Protein AF-T0K3J1-F1 (afdb_monomer_lite)

InterPro domains:
  IPR056330 ATP-dependent rRNA helicase SPB4-like, C-terminal tail [PF23681] (25-128)

pLDDT: mean 76.39, std 11.24, range [50.44, 93.5]

Radius of gyration: 33.83 Å; chains: 1; bounding box: 70×48×86 Å

Foldseek 3Di:
DVVCVPPPDDPCVPCVPPDPVPDADPDPVVRVVVVVVVVCVVVVVVVVVVVVVVVVVVCPDPCNVVVVVVVVVVVVVVVVVVVVVVVVVVPDDPVVVVVVVVVVVVVVVVVVVVVCVVVVPDDPPPPPPDPDD

Sequence (133 aa):
MPETKTWDGDKWLGNEGFDWDNFTYKDKTREAARQAAIEAERNGEKAAAADAVKKKRKTNEAWSKQTDREDLRVERREKRRRKKEAERMSTMTEEEKIKAMELNELIAEVRKRNQAKAAGGKDKEDEFEGFDD

Secondary structure (DSSP, 8-state):
-GGGTT--S-TTTT-TT--STT---SSHHHHHHHHHHHHHHHTTHHHHHHHHHHHHHHHTSTTHHHHHHHHHHHHHHHHHHHHHHHHHHHHS-HHHHHHHHHHHHHHHHHHHHHHHHHHT---TT--------

Structure (mmCIF, N/CA/C/O backbone):
data_AF-T0K3J1-F1
#
_entry.id   AF-T0K3J1-F1
#
loop_
_atom_site.group_PDB
_atom_site.id
_atom_site.type_symbol
_atom_site.label_atom_id
_atom_site.label_alt_id
_atom_site.label_comp_id
_atom_site.label_asym_id
_atom_site.label_entity_id
_atom_site.label_seq_id
_atom_site.pdbx_PDB_ins_code
_atom_site.Cartn_x
_atom_site.Cartn_y
_atom_site.Cartn_z
_atom_site.occupancy
_atom_site.B_iso_or_equiv
_atom_site.auth_seq_id
_atom_site.auth_comp_id
_atom_site.auth_asym_id
_atom_site.auth_atom_id
_atom_site.pdbx_PDB_model_num
ATOM 1 N N . MET A 1 1 ? 6.528 8.350 -40.166 1.00 65.44 1 MET A N 1
ATOM 2 C CA . MET A 1 1 ? 5.988 9.647 -40.622 1.00 65.44 1 MET A CA 1
ATOM 3 C C . MET A 1 1 ? 5.108 9.396 -41.838 1.00 65.44 1 MET A C 1
ATOM 5 O O . MET A 1 1 ? 5.544 8.660 -42.711 1.00 65.44 1 MET A O 1
ATOM 9 N N . PRO A 1 2 ? 3.868 9.902 -41.882 1.00 77.50 2 PRO A N 1
ATOM 10 C CA . PRO A 1 2 ? 2.948 9.648 -42.996 1.00 77.50 2 PRO A CA 1
ATOM 11 C C . PRO A 1 2 ? 3.409 10.278 -44.325 1.00 77.50 2 PRO A C 1
ATOM 13 O O . PRO A 1 2 ? 3.122 9.726 -45.380 1.00 77.50 2 PRO A O 1
ATOM 16 N N . GLU A 1 3 ? 4.191 11.359 -44.274 1.00 74.50 3 GLU A N 1
ATOM 17 C CA . GLU A 1 3 ? 4.710 12.095 -45.442 1.00 74.50 3 GLU A CA 1
ATOM 18 C C . GLU A 1 3 ? 5.781 11.330 -46.240 1.00 74.50 3 GLU A C 1
ATOM 20 O O . GLU A 1 3 ? 5.916 11.515 -47.443 1.00 74.50 3 GLU A O 1
ATOM 25 N N . THR A 1 4 ? 6.507 10.400 -45.614 1.00 73.12 4 THR A N 1
ATOM 26 C CA . THR A 1 4 ? 7.521 9.573 -46.296 1.00 73.12 4 THR A CA 1
ATOM 27 C C . THR A 1 4 ? 6.922 8.338 -46.976 1.00 73.12 4 THR A C 1
ATOM 29 O O . THR A 1 4 ? 7.638 7.542 -47.589 1.00 73.12 4 THR A O 1
ATOM 32 N N . LYS A 1 5 ? 5.598 8.148 -46.872 1.00 75.00 5 LYS A N 1
ATOM 33 C CA . LYS A 1 5 ? 4.894 6.989 -47.435 1.00 75.00 5 LYS A CA 1
ATOM 34 C C . LYS A 1 5 ? 4.713 7.100 -48.951 1.00 75.00 5 LYS A C 1
ATOM 36 O O . LYS A 1 5 ? 4.805 6.080 -49.625 1.00 75.00 5 LYS A O 1
ATOM 41 N N . THR A 1 6 ? 4.522 8.316 -49.460 1.00 81.50 6 THR A N 1
ATOM 42 C CA . THR A 1 6 ? 4.389 8.655 -50.891 1.00 81.50 6 THR A CA 1
ATOM 43 C C . THR A 1 6 ? 5.708 9.090 -51.530 1.00 81.50 6 THR A C 1
ATOM 45 O O . THR A 1 6 ? 5.713 9.621 -52.632 1.00 81.50 6 THR A O 1
ATOM 48 N N . TRP A 1 7 ? 6.826 8.942 -50.820 1.00 82.25 7 TRP A N 1
ATOM 49 C CA . TRP A 1 7 ? 8.135 9.318 -51.333 1.00 82.25 7 TRP A CA 1
ATOM 50 C C . TRP A 1 7 ? 8.727 8.169 -52.160 1.00 82.25 7 TRP A C 1
ATOM 52 O O . TRP A 1 7 ? 8.932 7.074 -51.629 1.00 82.25 7 TRP A O 1
ATOM 62 N N . ASP A 1 8 ? 8.995 8.448 -53.439 1.00 77.38 8 ASP A N 1
ATOM 63 C CA . ASP A 1 8 ? 9.544 7.506 -54.431 1.00 77.38 8 ASP A CA 1
ATOM 64 C C . ASP A 1 8 ? 11.084 7.477 -54.467 1.00 77.38 8 ASP A C 1
ATOM 66 O O . ASP A 1 8 ? 11.683 6.785 -55.287 1.00 77.38 8 ASP A O 1
ATOM 70 N N . GLY A 1 9 ? 11.743 8.250 -53.599 1.00 82.81 9 GLY A N 1
ATOM 71 C CA . GLY A 1 9 ? 13.196 8.222 -53.453 1.00 82.81 9 GLY A CA 1
ATOM 72 C C . GLY A 1 9 ? 13.689 6.990 -52.694 1.00 82.81 9 GLY A C 1
ATOM 73 O O . GLY A 1 9 ? 12.913 6.263 -52.069 1.00 82.81 9 GLY A O 1
ATOM 74 N N . ASP A 1 10 ? 15.005 6.782 -52.719 1.00 80.44 10 ASP A N 1
ATOM 75 C CA . ASP A 1 10 ? 15.643 5.711 -51.962 1.00 80.44 10 ASP A CA 1
ATOM 76 C C . ASP A 1 10 ? 15.496 5.952 -50.450 1.00 80.44 10 ASP A C 1
ATOM 78 O O . ASP A 1 10 ? 16.189 6.771 -49.838 1.00 80.44 10 ASP A O 1
ATOM 82 N N . LYS A 1 11 ? 14.569 5.202 -49.849 1.00 77.69 11 LYS A N 1
ATOM 83 C CA . LYS A 1 11 ? 14.255 5.238 -48.414 1.00 77.69 11 LYS A CA 1
ATOM 84 C C . LYS A 1 11 ? 15.412 4.742 -47.552 1.00 77.69 11 LYS A C 1
ATOM 86 O O . LYS A 1 11 ? 15.431 5.035 -46.356 1.00 77.69 11 LYS A O 1
ATOM 91 N N . TRP A 1 12 ? 16.348 4.005 -48.143 1.00 74.69 12 TRP A N 1
ATOM 92 C CA . TRP A 1 12 ? 17.498 3.421 -47.469 1.00 74.69 12 TRP A CA 1
ATOM 93 C C . TRP A 1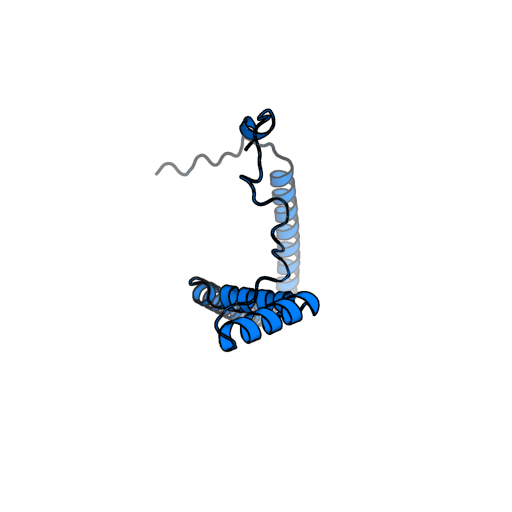 12 ? 18.782 4.223 -47.691 1.00 74.69 12 TRP A C 1
ATOM 95 O O . TRP A 1 12 ? 19.798 3.875 -47.093 1.00 74.69 12 TRP A O 1
ATOM 105 N N . LEU A 1 13 ? 18.746 5.322 -48.462 1.00 75.38 13 LEU A N 1
ATOM 106 C CA . LEU A 1 13 ? 19.897 6.206 -48.711 1.00 75.38 13 LEU A CA 1
ATOM 107 C C . LEU A 1 13 ? 21.174 5.426 -49.099 1.00 75.38 13 LEU A C 1
ATOM 109 O O . LEU A 1 13 ? 22.265 5.732 -48.618 1.00 75.38 13 LEU A O 1
ATOM 113 N N . GLY A 1 14 ? 21.041 4.380 -49.914 1.00 73.69 14 GLY A N 1
ATOM 114 C CA . GLY A 1 14 ? 22.142 3.531 -50.363 1.00 73.69 14 GLY A CA 1
ATOM 115 C C . GLY A 1 14 ? 22.623 2.479 -49.356 1.00 73.69 14 GLY A C 1
ATOM 116 O O . GLY A 1 14 ? 23.631 1.832 -49.619 1.00 73.69 14 GLY A O 1
ATOM 117 N N . ASN A 1 15 ? 21.932 2.272 -48.227 1.00 72.19 15 ASN A N 1
ATOM 118 C CA . ASN A 1 15 ? 22.224 1.188 -47.268 1.00 72.19 15 ASN A CA 1
ATOM 119 C C . ASN A 1 15 ? 21.555 -0.156 -47.619 1.00 72.19 15 ASN A C 1
ATOM 121 O O . ASN A 1 15 ? 21.503 -1.057 -46.777 1.00 72.19 15 ASN A O 1
ATOM 125 N N . GLU A 1 16 ? 21.035 -0.324 -48.837 1.00 65.69 16 GLU A N 1
ATOM 126 C CA . GLU A 1 16 ? 20.575 -1.633 -49.309 1.00 65.69 16 GLU A CA 1
ATOM 127 C C . GLU A 1 16 ? 21.762 -2.609 -49.361 1.00 65.69 16 GLU A C 1
ATOM 129 O O . GLU A 1 16 ? 22.672 -2.473 -50.175 1.00 65.69 16 GLU A O 1
ATOM 134 N N . GLY A 1 17 ? 21.767 -3.583 -48.447 1.00 68.31 17 GLY A N 1
ATOM 135 C CA . GLY A 1 17 ? 22.824 -4.591 -48.322 1.00 68.31 17 GLY A CA 1
ATOM 136 C C . GLY A 1 17 ? 23.746 -4.424 -47.112 1.00 68.31 17 GLY A C 1
ATOM 137 O O . GLY A 1 17 ? 24.684 -5.207 -46.967 1.00 68.31 17 GLY A O 1
ATOM 138 N N . PHE A 1 18 ? 23.496 -3.451 -46.227 1.00 71.81 18 PHE A N 1
ATOM 139 C CA . PHE A 1 18 ? 24.228 -3.377 -44.964 1.00 71.81 18 PHE A CA 1
ATOM 140 C C . PHE A 1 18 ? 23.741 -4.470 -44.003 1.00 71.81 18 PHE A C 1
ATOM 142 O O . PHE A 1 18 ? 22.582 -4.485 -43.587 1.00 71.81 18 PHE A O 1
ATOM 149 N N . ASP A 1 19 ? 24.634 -5.394 -43.658 1.00 72.06 19 ASP A N 1
ATOM 150 C CA . ASP A 1 19 ? 24.362 -6.462 -42.702 1.00 72.06 19 ASP A CA 1
ATOM 151 C C . ASP A 1 19 ? 24.499 -5.924 -41.272 1.00 72.06 19 ASP A C 1
ATOM 153 O O . ASP A 1 19 ? 25.576 -5.906 -40.668 1.00 72.06 19 ASP A O 1
ATOM 157 N N . TRP A 1 20 ? 23.381 -5.427 -40.750 1.00 71.38 20 TRP A N 1
ATOM 158 C CA . TRP A 1 20 ? 23.277 -4.919 -39.385 1.00 71.38 20 TRP A CA 1
ATOM 159 C C . TRP A 1 20 ? 23.467 -6.013 -38.327 1.00 71.38 20 TRP A C 1
ATOM 161 O O . TRP A 1 20 ? 23.825 -5.692 -37.190 1.00 71.38 20 TRP A O 1
ATOM 171 N N . ASP A 1 21 ? 23.284 -7.285 -38.690 1.00 66.06 21 ASP A N 1
ATOM 172 C CA . ASP A 1 21 ? 23.374 -8.409 -37.760 1.00 66.06 21 ASP A CA 1
ATOM 173 C C . ASP A 1 21 ? 24.837 -8.781 -37.472 1.00 66.06 21 ASP A C 1
ATOM 175 O O . ASP A 1 21 ? 25.185 -9.121 -36.334 1.00 66.06 21 ASP A O 1
ATOM 179 N N . ASN A 1 22 ? 25.722 -8.616 -38.461 1.00 71.00 22 ASN A N 1
ATOM 180 C CA . ASN A 1 22 ? 27.163 -8.874 -38.343 1.00 71.00 22 ASN A CA 1
ATOM 181 C C . ASN A 1 22 ? 28.003 -7.667 -37.882 1.00 71.00 22 ASN A C 1
ATOM 183 O O . ASN A 1 22 ? 29.237 -7.725 -37.886 1.00 71.00 22 ASN A O 1
ATOM 187 N N . PHE A 1 23 ? 27.379 -6.569 -37.448 1.00 72.81 23 PHE A N 1
ATOM 188 C CA . PHE A 1 23 ? 28.115 -5.394 -36.981 1.00 72.81 23 PHE A CA 1
ATOM 189 C C . PHE A 1 23 ? 28.742 -5.626 -35.593 1.00 72.81 23 PHE A C 1
ATOM 191 O O . PHE A 1 23 ? 28.119 -5.395 -34.555 1.00 72.81 23 PHE A O 1
ATOM 198 N N . THR A 1 24 ? 29.997 -6.081 -35.565 1.00 81.44 24 THR A N 1
ATOM 199 C CA . THR A 1 24 ? 30.759 -6.278 -34.321 1.00 81.44 24 THR A CA 1
ATOM 200 C C . THR A 1 24 ? 31.392 -4.978 -33.839 1.00 81.44 24 THR A C 1
ATOM 202 O O . THR A 1 24 ? 32.001 -4.244 -34.626 1.00 81.44 24 THR A O 1
ATOM 205 N N . TYR A 1 25 ? 31.349 -4.712 -32.533 1.00 80.31 25 TYR A N 1
ATOM 206 C CA . TYR A 1 25 ? 32.135 -3.622 -31.965 1.00 80.31 25 TYR A CA 1
ATOM 207 C C . TYR A 1 25 ? 33.639 -3.874 -32.138 1.00 80.31 25 TYR A C 1
ATOM 209 O O . TYR A 1 25 ? 34.142 -4.974 -31.923 1.00 80.31 25 TYR A O 1
ATOM 217 N N . LYS A 1 26 ? 34.386 -2.806 -32.448 1.00 83.06 26 LYS A N 1
ATOM 218 C CA . LYS 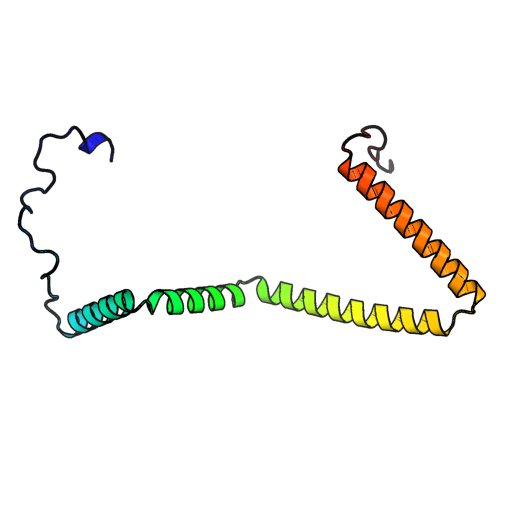A 1 26 ? 35.859 -2.836 -32.493 1.00 83.06 26 LYS A CA 1
ATOM 219 C C . LYS A 1 26 ? 36.473 -3.262 -31.151 1.00 83.06 26 LYS A C 1
ATOM 221 O O . LYS A 1 26 ? 37.543 -3.864 -31.120 1.00 83.06 26 LYS A O 1
ATOM 226 N N . ASP A 1 27 ? 35.805 -2.921 -30.049 1.00 86.69 27 ASP A N 1
ATOM 227 C CA . ASP A 1 27 ? 36.203 -3.304 -28.699 1.00 86.69 27 ASP A CA 1
ATOM 228 C C . ASP A 1 27 ? 35.579 -4.649 -28.309 1.00 86.69 27 ASP A C 1
ATOM 230 O O . ASP A 1 27 ? 34.358 -4.788 -28.208 1.00 86.69 27 ASP A O 1
ATOM 234 N N . LYS A 1 28 ? 36.447 -5.627 -28.039 1.00 84.75 28 LYS A N 1
ATOM 235 C CA . LYS A 1 28 ? 36.074 -6.996 -27.668 1.00 84.75 28 LYS A CA 1
ATOM 236 C C . LYS A 1 28 ? 35.300 -7.060 -26.352 1.00 84.75 28 LYS A C 1
ATOM 238 O O . LYS A 1 28 ? 34.444 -7.925 -26.199 1.00 84.75 28 LYS A O 1
ATOM 243 N N . THR A 1 29 ? 35.571 -6.153 -25.411 1.00 82.75 29 THR A N 1
ATOM 244 C CA . THR A 1 29 ? 34.858 -6.113 -24.121 1.00 82.75 29 THR A CA 1
ATOM 245 C C . THR A 1 29 ? 33.411 -5.665 -24.307 1.00 82.75 29 THR A C 1
ATOM 247 O O . THR A 1 29 ? 32.487 -6.236 -23.726 1.00 82.75 29 THR A O 1
ATOM 250 N N . ARG A 1 30 ? 33.205 -4.685 -25.190 1.00 81.75 30 ARG A N 1
ATOM 251 C CA . ARG A 1 30 ? 31.887 -4.171 -25.551 1.00 81.75 30 ARG A CA 1
ATOM 252 C C . ARG A 1 30 ? 31.092 -5.182 -26.372 1.00 81.75 30 ARG A C 1
ATOM 254 O O . ARG A 1 30 ? 29.890 -5.305 -26.157 1.00 81.75 30 ARG A O 1
ATOM 261 N N . GLU A 1 31 ? 31.750 -5.928 -27.260 1.00 84.44 31 GLU A N 1
ATOM 262 C CA . GLU A 1 31 ? 31.098 -7.003 -28.016 1.00 84.44 31 GLU A CA 1
ATOM 263 C C . GLU A 1 31 ? 30.680 -8.168 -27.113 1.00 84.44 31 GLU A C 1
ATOM 265 O O . GLU A 1 31 ? 29.546 -8.629 -27.209 1.00 84.44 31 GLU A O 1
ATOM 270 N N . ALA A 1 32 ? 31.526 -8.574 -26.162 1.00 83.44 32 ALA A N 1
ATOM 271 C CA . ALA A 1 32 ? 31.164 -9.591 -25.174 1.00 83.44 32 ALA A CA 1
ATOM 272 C C . ALA A 1 32 ? 29.955 -9.161 -24.322 1.00 83.44 32 ALA A C 1
ATOM 274 O O . ALA A 1 32 ? 29.034 -9.945 -24.099 1.00 83.44 32 ALA A O 1
ATOM 275 N N . ALA A 1 33 ? 29.909 -7.892 -23.899 1.00 82.88 33 ALA A N 1
ATOM 276 C CA . ALA A 1 33 ? 28.759 -7.346 -23.179 1.00 82.88 33 ALA A CA 1
ATOM 277 C C . ALA A 1 33 ? 27.484 -7.304 -24.044 1.00 82.88 33 ALA A C 1
ATOM 279 O O . ALA A 1 33 ? 26.391 -7.563 -23.538 1.00 82.88 33 ALA A O 1
ATOM 280 N N . ARG A 1 34 ? 27.610 -7.005 -25.346 1.00 85.19 34 ARG A N 1
ATOM 281 C CA . ARG A 1 34 ? 26.490 -7.029 -26.300 1.00 85.19 34 ARG A CA 1
ATOM 282 C C . ARG A 1 34 ? 25.930 -8.441 -26.456 1.00 85.19 34 ARG A C 1
ATOM 284 O O . ARG A 1 34 ? 24.722 -8.621 -26.344 1.00 85.19 34 ARG A O 1
ATOM 291 N N . GLN A 1 35 ? 26.796 -9.427 -26.669 1.00 82.25 35 GLN A N 1
ATOM 292 C CA . GLN A 1 35 ? 26.405 -10.829 -26.824 1.00 82.25 35 GLN A CA 1
ATOM 293 C C . GLN A 1 35 ? 25.716 -11.355 -25.563 1.00 82.25 35 GLN A C 1
ATOM 295 O O . GLN A 1 35 ? 24.601 -11.863 -25.654 1.00 82.25 35 GLN A O 1
ATOM 300 N N . ALA A 1 36 ? 26.290 -11.103 -24.383 1.00 81.56 36 ALA A N 1
ATOM 301 C CA . ALA A 1 36 ? 25.666 -11.465 -23.111 1.00 81.56 36 ALA A CA 1
ATOM 302 C C . ALA A 1 36 ? 24.287 -10.801 -22.920 1.00 81.56 36 ALA A C 1
ATOM 304 O O . ALA A 1 36 ? 23.355 -11.420 -22.411 1.00 81.56 36 ALA A O 1
ATOM 305 N N . ALA A 1 37 ? 24.119 -9.547 -23.357 1.00 77.38 37 ALA A N 1
ATOM 306 C CA . ALA A 1 37 ? 22.836 -8.853 -23.281 1.00 77.38 37 ALA A CA 1
ATOM 307 C C . ALA A 1 37 ? 21.778 -9.420 -24.245 1.00 77.38 37 ALA A C 1
ATOM 309 O O . ALA A 1 37 ? 20.600 -9.428 -23.886 1.00 77.38 37 ALA A O 1
ATOM 310 N N . ILE A 1 38 ? 22.182 -9.880 -25.435 1.00 80.31 38 ILE A N 1
ATOM 311 C CA . ILE A 1 38 ? 21.305 -10.535 -26.421 1.00 80.31 38 ILE A CA 1
ATOM 312 C C . ILE A 1 38 ? 20.906 -11.932 -25.930 1.00 80.31 38 ILE A C 1
ATOM 314 O O . ILE A 1 38 ? 19.736 -12.306 -25.998 1.00 80.31 38 ILE A O 1
ATOM 318 N N . GLU A 1 39 ? 21.850 -12.690 -25.372 1.00 78.44 39 GLU A N 1
ATOM 319 C CA . GLU A 1 39 ? 21.582 -14.000 -24.769 1.00 78.44 39 GLU A CA 1
ATOM 320 C C . GLU A 1 39 ? 20.630 -13.888 -23.570 1.00 78.44 39 GLU A C 1
ATOM 322 O O . GLU A 1 39 ? 19.672 -14.655 -23.471 1.00 78.44 39 GLU A O 1
ATOM 327 N N . ALA A 1 40 ? 20.813 -12.881 -22.711 1.00 73.06 40 ALA A N 1
ATOM 328 C CA . ALA A 1 40 ? 19.910 -12.604 -21.593 1.00 73.06 40 ALA A CA 1
ATOM 329 C C . ALA A 1 40 ? 18.497 -12.168 -22.040 1.00 73.06 40 ALA A C 1
ATOM 331 O O . ALA A 1 40 ? 17.515 -12.434 -21.342 1.00 73.06 40 ALA A O 1
ATOM 332 N N . GLU A 1 41 ? 18.363 -11.507 -23.198 1.00 71.94 41 GLU A N 1
ATOM 333 C CA . GLU A 1 41 ? 17.050 -11.232 -23.806 1.00 71.94 41 GLU A CA 1
ATOM 334 C C . GLU A 1 41 ? 16.396 -12.499 -24.337 1.00 71.94 41 GLU A C 1
ATOM 336 O O . GLU A 1 41 ? 15.225 -12.750 -24.044 1.00 71.94 41 GLU A O 1
ATOM 341 N N . ARG A 1 42 ? 17.158 -13.327 -25.056 1.00 73.19 42 ARG A N 1
ATOM 342 C CA . ARG A 1 42 ? 16.675 -14.595 -25.608 1.00 73.19 42 ARG A CA 1
ATOM 343 C C . ARG A 1 42 ? 16.230 -15.570 -24.513 1.00 73.19 42 ARG A C 1
ATOM 345 O O . ARG A 1 42 ? 15.246 -16.280 -24.701 1.00 73.19 42 ARG A O 1
ATOM 352 N N . ASN A 1 43 ? 16.921 -15.579 -23.374 1.00 71.19 43 ASN A N 1
ATOM 353 C CA . ASN A 1 43 ? 16.611 -16.439 -22.230 1.00 71.19 43 ASN A CA 1
ATOM 354 C C . ASN A 1 43 ? 15.507 -15.871 -21.312 1.00 71.19 43 ASN A C 1
ATOM 356 O O . ASN A 1 43 ? 15.142 -16.512 -20.329 1.00 71.19 43 ASN A O 1
ATOM 360 N N . GLY A 1 44 ? 14.955 -14.685 -21.607 1.00 62.38 44 GLY A N 1
ATOM 361 C CA . GLY A 1 44 ? 13.852 -14.087 -20.842 1.00 62.38 44 GLY A CA 1
ATOM 362 C C . GLY A 1 44 ? 14.241 -13.492 -19.480 1.00 62.38 44 GLY A C 1
ATOM 363 O O . GLY A 1 44 ? 13.376 -13.007 -18.746 1.00 62.38 44 GLY A O 1
ATOM 364 N N . GLU A 1 45 ? 15.529 -13.452 -19.135 1.00 59.66 45 GLU A N 1
ATOM 365 C CA . GLU A 1 45 ? 16.020 -12.960 -17.839 1.00 59.66 45 GLU A CA 1
ATOM 366 C C . GLU A 1 45 ? 15.807 -11.449 -17.653 1.00 59.66 45 GLU A C 1
ATOM 368 O O . GLU A 1 45 ? 15.647 -10.970 -16.524 1.00 59.66 45 GLU A O 1
ATOM 373 N N . LYS A 1 46 ? 15.706 -10.678 -18.748 1.00 58.94 46 LYS A N 1
ATOM 374 C CA . LYS A 1 46 ? 15.381 -9.242 -18.669 1.00 58.94 46 LYS A CA 1
ATOM 375 C C . LYS A 1 46 ? 13.988 -8.966 -18.098 1.00 58.94 46 LYS A C 1
ATOM 377 O O . LYS A 1 46 ? 13.819 -7.939 -17.441 1.00 58.94 46 LYS A O 1
ATOM 382 N N . ALA A 1 47 ? 13.015 -9.861 -18.281 1.00 60.06 47 ALA A N 1
ATOM 383 C CA . ALA A 1 47 ? 11.682 -9.696 -17.696 1.00 60.06 47 ALA A CA 1
ATOM 384 C C . ALA A 1 47 ? 11.731 -9.826 -16.163 1.00 60.06 47 ALA A C 1
ATOM 386 O O . ALA A 1 47 ? 11.234 -8.957 -15.445 1.00 60.06 47 ALA A O 1
ATOM 387 N N . ALA A 1 48 ? 12.444 -10.839 -15.662 1.00 60.97 48 ALA A N 1
ATOM 388 C CA . ALA A 1 48 ? 12.640 -11.049 -14.229 1.00 60.97 48 ALA A CA 1
ATOM 389 C C . ALA A 1 48 ? 13.441 -9.904 -13.576 1.00 60.97 48 ALA A C 1
ATOM 391 O O . ALA A 1 48 ? 13.095 -9.429 -12.489 1.00 60.97 48 ALA A O 1
ATOM 392 N N . ALA A 1 49 ? 14.478 -9.404 -14.256 1.00 62.94 49 ALA A N 1
ATOM 393 C CA . ALA A 1 49 ? 15.252 -8.257 -13.786 1.00 62.94 49 ALA A CA 1
ATOM 394 C C . ALA A 1 49 ? 14.426 -6.955 -13.781 1.00 62.94 49 ALA A C 1
ATOM 396 O O . ALA A 1 49 ? 14.505 -6.174 -12.827 1.00 62.94 49 ALA A O 1
ATOM 397 N N . ALA A 1 50 ? 13.593 -6.727 -14.801 1.00 64.06 50 ALA A N 1
ATOM 398 C CA . ALA A 1 50 ? 12.716 -5.560 -14.877 1.00 64.06 50 ALA A CA 1
ATOM 399 C C . ALA A 1 50 ? 11.663 -5.553 -13.757 1.00 64.06 50 ALA A C 1
ATOM 401 O O . ALA A 1 50 ? 11.425 -4.507 -13.145 1.00 64.06 50 ALA A O 1
ATOM 402 N N . ASP A 1 51 ? 11.083 -6.707 -13.431 1.00 64.69 51 ASP A N 1
ATOM 403 C CA . ASP A 1 51 ? 10.110 -6.822 -12.342 1.00 64.69 51 ASP A CA 1
ATOM 404 C C . ASP A 1 51 ? 10.754 -6.644 -10.963 1.00 64.69 51 ASP A C 1
ATOM 406 O O . ASP A 1 51 ? 10.189 -5.970 -10.093 1.00 64.69 51 ASP A O 1
ATOM 410 N N . ALA A 1 52 ? 11.982 -7.132 -10.773 1.00 67.81 52 ALA A N 1
ATOM 411 C CA . ALA A 1 52 ? 12.748 -6.873 -9.556 1.00 67.81 52 ALA A CA 1
ATOM 412 C C . ALA A 1 52 ? 13.048 -5.372 -9.367 1.00 67.81 52 ALA A C 1
ATOM 414 O O . ALA A 1 52 ? 12.944 -4.850 -8.251 1.00 67.81 52 ALA A O 1
ATOM 415 N N . VAL A 1 53 ? 13.370 -4.651 -10.446 1.00 70.56 53 VAL A N 1
ATOM 416 C CA . VAL A 1 53 ? 13.595 -3.195 -10.409 1.00 70.56 53 VAL A CA 1
ATOM 417 C C . VAL A 1 53 ? 12.294 -2.436 -10.139 1.00 70.56 53 VAL A C 1
ATOM 419 O O . VAL A 1 53 ? 12.288 -1.523 -9.309 1.00 70.56 53 VAL A O 1
ATOM 422 N N . LYS A 1 54 ? 11.176 -2.826 -10.765 1.00 68.81 54 LYS A N 1
ATOM 423 C CA . LYS A 1 54 ? 9.852 -2.237 -10.492 1.00 68.81 54 LYS A CA 1
ATOM 424 C C . LYS A 1 54 ? 9.433 -2.434 -9.036 1.00 68.81 54 LYS A C 1
ATOM 426 O O . LYS A 1 54 ? 8.989 -1.480 -8.399 1.00 68.81 54 LYS A O 1
ATOM 431 N N . LYS A 1 55 ? 9.636 -3.632 -8.479 1.00 67.06 55 LYS A N 1
ATOM 432 C CA . LYS A 1 55 ? 9.331 -3.927 -7.071 1.00 67.06 55 LYS A CA 1
ATOM 433 C C . LYS A 1 55 ? 10.159 -3.060 -6.119 1.00 67.06 55 LYS A C 1
ATOM 435 O O . LYS A 1 55 ? 9.597 -2.481 -5.195 1.00 67.06 55 LYS A O 1
ATOM 440 N N . LYS A 1 56 ? 11.461 -2.899 -6.388 1.00 65.44 56 LYS A N 1
ATOM 441 C CA . LYS A 1 56 ? 12.349 -2.015 -5.608 1.00 65.44 56 LYS A CA 1
ATOM 442 C C . LYS A 1 56 ? 11.950 -0.538 -5.697 1.00 65.44 56 LYS A C 1
ATOM 444 O O . LYS A 1 56 ? 12.046 0.172 -4.698 1.00 65.44 56 LYS A O 1
ATOM 449 N N . ARG A 1 57 ? 11.486 -0.072 -6.862 1.00 65.06 57 ARG A N 1
ATOM 450 C CA . ARG A 1 57 ? 10.963 1.296 -7.031 1.00 65.06 57 ARG A CA 1
ATOM 451 C C . ARG A 1 57 ? 9.675 1.511 -6.239 1.00 65.06 57 ARG A C 1
ATOM 453 O O . ARG A 1 57 ? 9.606 2.482 -5.503 1.00 65.06 57 ARG A O 1
ATOM 460 N N . LYS A 1 58 ? 8.732 0.565 -6.288 1.00 62.97 58 LYS A N 1
ATOM 461 C CA . LYS A 1 58 ? 7.472 0.632 -5.527 1.00 62.97 58 LYS A CA 1
ATOM 462 C C . LYS A 1 58 ? 7.695 0.679 -4.010 1.00 62.97 58 LYS A C 1
ATOM 464 O O . LYS A 1 58 ? 7.001 1.395 -3.304 1.00 62.97 58 LYS A O 1
ATOM 469 N N . THR A 1 59 ? 8.700 -0.030 -3.496 1.00 62.06 59 THR A N 1
ATOM 470 C CA . THR A 1 59 ? 9.067 0.045 -2.069 1.00 62.06 59 THR A CA 1
ATOM 471 C C . THR A 1 59 ? 9.779 1.347 -1.681 1.00 62.06 59 THR A C 1
ATOM 473 O O . THR A 1 59 ? 9.788 1.707 -0.507 1.00 62.06 59 THR A O 1
ATOM 476 N N . ASN A 1 60 ? 10.378 2.054 -2.644 1.00 59.94 60 ASN A N 1
ATOM 477 C CA . ASN A 1 60 ? 11.181 3.263 -2.428 1.00 59.94 60 ASN A CA 1
ATOM 478 C C . ASN A 1 60 ? 10.506 4.536 -2.978 1.00 59.94 60 ASN A C 1
ATOM 480 O O . ASN A 1 60 ? 11.159 5.561 -3.162 1.00 59.94 60 ASN A O 1
ATOM 484 N N . GLU A 1 61 ? 9.207 4.483 -3.277 1.00 60.72 61 GLU A N 1
ATOM 485 C CA . GLU A 1 61 ? 8.436 5.687 -3.575 1.00 60.72 61 GLU A CA 1
ATOM 486 C C . GLU A 1 61 ? 8.357 6.553 -2.316 1.00 60.72 61 GLU A C 1
ATOM 488 O O . GLU A 1 61 ? 8.123 6.057 -1.215 1.00 60.72 61 GLU A O 1
ATOM 493 N N . ALA A 1 62 ? 8.570 7.861 -2.471 1.00 61.81 62 ALA A N 1
ATOM 494 C CA . ALA A 1 62 ? 8.743 8.811 -1.369 1.00 61.81 62 ALA A CA 1
ATOM 495 C C . ALA A 1 62 ? 7.544 8.897 -0.400 1.00 61.81 62 ALA A C 1
ATOM 497 O O . ALA A 1 62 ? 7.667 9.485 0.674 1.00 61.81 62 ALA A O 1
ATOM 498 N N . TRP A 1 63 ? 6.405 8.290 -0.744 1.00 58.47 63 TRP A N 1
ATOM 499 C CA . TRP A 1 63 ? 5.209 8.208 0.096 1.00 58.47 63 TRP A CA 1
ATOM 500 C C . TRP A 1 63 ? 5.011 6.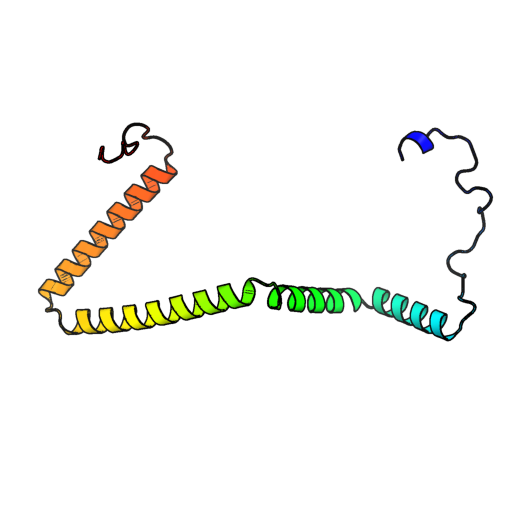841 0.775 1.00 58.47 63 TRP A C 1
ATOM 502 O O . TRP A 1 63 ? 4.171 6.748 1.668 1.00 58.47 63 TRP A O 1
ATOM 512 N N . SER A 1 64 ? 5.819 5.815 0.463 1.00 62.53 64 SER A N 1
ATOM 513 C CA . SER A 1 64 ? 5.689 4.472 1.064 1.00 62.53 64 SER A CA 1
ATOM 514 C C . SER A 1 64 ? 5.903 4.486 2.581 1.00 62.53 64 SER A C 1
ATOM 516 O O . SER A 1 64 ? 5.154 3.885 3.339 1.00 62.53 64 SER A O 1
ATOM 518 N N . LYS A 1 65 ? 6.857 5.285 3.073 1.00 62.25 65 LYS A N 1
ATOM 519 C CA . LYS A 1 65 ? 7.092 5.433 4.522 1.00 62.25 65 LYS A CA 1
ATOM 520 C C . LYS A 1 65 ? 5.916 6.080 5.253 1.00 62.25 65 LYS A C 1
ATOM 522 O O . LYS A 1 65 ? 5.749 5.860 6.454 1.00 62.25 65 LYS A O 1
ATOM 527 N N . GLN A 1 66 ? 5.140 6.921 4.567 1.00 69.25 66 GLN A N 1
ATOM 528 C CA . GLN A 1 66 ? 3.962 7.547 5.155 1.00 69.25 66 GLN A CA 1
ATOM 529 C C . GLN A 1 66 ? 2.788 6.574 5.173 1.00 69.25 66 GLN A C 1
ATOM 531 O O . GLN A 1 66 ? 2.157 6.454 6.221 1.00 69.25 66 GLN A O 1
ATOM 536 N N . THR A 1 67 ? 2.554 5.837 4.083 1.00 70.25 67 THR A N 1
ATOM 537 C CA . THR A 1 67 ? 1.515 4.797 4.040 1.00 70.25 67 THR A CA 1
ATOM 538 C C . THR A 1 67 ? 1.792 3.705 5.068 1.00 70.25 67 THR A C 1
ATOM 540 O O . THR A 1 67 ? 0.929 3.433 5.892 1.00 70.25 67 THR A O 1
ATOM 543 N N . ASP A 1 68 ? 3.030 3.208 5.158 1.00 72.50 68 ASP A N 1
ATOM 544 C CA . ASP A 1 68 ? 3.414 2.197 6.154 1.00 72.50 68 ASP A CA 1
ATOM 545 C C . ASP A 1 68 ? 3.185 2.702 7.593 1.00 72.50 68 ASP A C 1
ATOM 547 O O . ASP A 1 68 ? 2.755 1.969 8.487 1.00 72.50 68 ASP A O 1
ATOM 551 N N . ARG A 1 69 ? 3.444 3.991 7.851 1.00 79.31 69 ARG A N 1
ATOM 552 C CA . ARG A 1 69 ? 3.202 4.610 9.163 1.00 79.31 69 ARG A CA 1
ATOM 553 C C . ARG A 1 69 ? 1.711 4.803 9.447 1.00 79.31 69 ARG A C 1
ATOM 555 O O . ARG A 1 69 ? 1.306 4.700 10.611 1.00 79.31 69 ARG A O 1
ATOM 562 N N . GLU A 1 70 ? 0.916 5.134 8.437 1.00 79.94 70 GLU A N 1
ATOM 563 C CA . GLU A 1 70 ? -0.536 5.240 8.559 1.00 79.94 70 GLU A CA 1
ATOM 564 C C . GLU A 1 70 ? -1.163 3.874 8.817 1.00 79.94 70 GLU A C 1
ATOM 566 O O . GLU A 1 70 ? -1.918 3.756 9.785 1.00 79.94 70 GLU A O 1
ATOM 571 N N . ASP A 1 71 ? -0.749 2.840 8.091 1.00 81.62 71 ASP A N 1
ATOM 572 C CA . ASP A 1 71 ? -1.188 1.458 8.292 1.00 81.62 71 ASP A CA 1
ATOM 573 C C . ASP A 1 71 ? -0.889 0.997 9.721 1.00 81.62 71 ASP A C 1
ATOM 575 O O . ASP A 1 71 ? -1.797 0.607 10.460 1.00 81.62 71 ASP A O 1
ATOM 579 N N . LEU A 1 72 ? 0.343 1.197 10.203 1.00 86.00 72 LEU A N 1
ATOM 580 C CA . LEU A 1 72 ? 0.704 0.905 11.597 1.00 86.00 72 LEU A CA 1
ATOM 581 C C . LEU A 1 72 ? -0.136 1.699 12.612 1.00 86.00 72 LEU A C 1
ATOM 583 O O . LEU A 1 72 ? -0.414 1.227 13.722 1.00 86.00 72 LEU A O 1
ATOM 587 N N . ARG A 1 73 ? -0.535 2.934 12.285 1.00 89.50 73 ARG A N 1
ATOM 588 C CA . ARG A 1 73 ? -1.391 3.753 13.157 1.00 89.50 73 ARG A CA 1
ATOM 589 C C . ARG A 1 73 ? -2.823 3.224 13.168 1.00 89.50 73 ARG A C 1
ATOM 591 O O . ARG A 1 73 ? -3.425 3.194 14.247 1.00 89.50 73 ARG A O 1
ATOM 598 N N . VAL A 1 74 ? -3.351 2.817 12.017 1.00 90.56 74 VAL A N 1
ATOM 599 C CA . VAL A 1 74 ? -4.668 2.187 11.883 1.00 90.56 74 VAL A CA 1
ATOM 600 C C . VAL A 1 74 ? -4.684 0.865 12.645 1.00 90.56 74 VAL A C 1
ATOM 602 O O . VAL A 1 74 ? -5.542 0.688 13.505 1.00 90.56 74 VAL A O 1
ATOM 605 N N . GLU A 1 75 ? -3.678 0.008 12.480 1.00 91.75 75 GLU A N 1
ATOM 606 C CA . GLU A 1 75 ? -3.553 -1.254 13.218 1.00 91.75 75 GLU A CA 1
ATOM 607 C C . GLU A 1 75 ? -3.546 -1.050 14.739 1.00 91.75 75 GLU A C 1
ATOM 609 O O . GLU A 1 75 ? -4.263 -1.733 15.480 1.00 91.75 75 GLU A O 1
ATOM 614 N N . ARG A 1 76 ? -2.773 -0.072 15.235 1.00 92.94 76 ARG A N 1
ATOM 615 C CA . ARG A 1 76 ? -2.749 0.262 16.670 1.00 92.94 76 ARG A CA 1
ATOM 616 C C . ARG A 1 76 ? -4.105 0.767 17.158 1.00 92.94 76 ARG A C 1
ATOM 618 O O . ARG A 1 76 ? -4.502 0.428 18.276 1.00 92.94 76 ARG A O 1
ATOM 625 N N . ARG A 1 77 ? -4.802 1.583 16.361 1.00 93.50 77 ARG A N 1
ATOM 626 C CA . ARG A 1 77 ? -6.152 2.074 16.683 1.00 93.50 77 ARG A CA 1
ATOM 627 C C . ARG A 1 77 ? -7.152 0.926 16.720 1.00 93.50 77 ARG A C 1
ATOM 629 O O . ARG A 1 77 ? -7.850 0.801 17.719 1.00 93.50 77 ARG A O 1
ATOM 636 N N . GLU A 1 78 ? -7.147 0.052 15.722 1.00 92.44 78 GLU A N 1
ATOM 637 C CA . GLU A 1 78 ? -8.012 -1.128 15.647 1.00 92.44 78 GLU A CA 1
ATOM 638 C C . GLU A 1 78 ? -7.771 -2.089 16.815 1.00 92.44 78 GLU A C 1
ATOM 640 O O . GLU A 1 78 ? -8.721 -2.557 17.440 1.00 92.44 78 GLU A O 1
ATOM 645 N N . LYS A 1 79 ? -6.510 -2.335 17.199 1.00 92.88 79 LYS A N 1
ATOM 646 C CA . LYS A 1 79 ? -6.192 -3.163 18.375 1.00 92.88 79 LYS A CA 1
ATOM 647 C C . LYS A 1 79 ? -6.720 -2.544 19.673 1.00 92.88 79 LYS A C 1
ATOM 649 O O . LYS A 1 79 ? -7.269 -3.256 20.512 1.00 92.88 79 LYS A O 1
ATOM 654 N N . ARG A 1 80 ? -6.572 -1.224 19.849 1.00 93.19 80 ARG A N 1
ATOM 655 C CA . ARG A 1 80 ? -7.119 -0.506 21.017 1.00 93.19 80 ARG A CA 1
ATOM 656 C C . ARG A 1 80 ? -8.645 -0.512 21.022 1.00 93.19 80 ARG A C 1
ATOM 658 O O . ARG A 1 80 ? -9.229 -0.716 22.081 1.00 93.19 80 ARG A O 1
ATOM 665 N N . ARG A 1 81 ? -9.273 -0.317 19.859 1.00 92.00 81 ARG A N 1
ATOM 666 C CA . ARG A 1 81 ? -10.730 -0.337 19.693 1.00 92.00 81 ARG A CA 1
ATOM 667 C C . ARG A 1 81 ? -11.286 -1.704 20.068 1.00 92.00 81 ARG A C 1
ATOM 669 O O . ARG A 1 81 ? -12.120 -1.769 20.958 1.00 92.00 81 ARG A O 1
ATOM 676 N N . ARG A 1 82 ? -10.714 -2.781 19.518 1.00 90.88 82 ARG A N 1
ATOM 677 C CA . ARG A 1 82 ? -11.072 -4.165 19.861 1.00 90.88 82 ARG A CA 1
ATOM 678 C C . ARG A 1 82 ? -10.922 -4.462 21.351 1.00 90.88 82 ARG A C 1
ATOM 680 O O . ARG A 1 82 ? -11.811 -5.064 21.938 1.00 90.88 82 ARG A O 1
ATOM 687 N N . LYS A 1 83 ? -9.830 -4.011 21.982 1.00 91.94 83 LYS A N 1
ATOM 688 C CA . LYS A 1 83 ? -9.642 -4.181 23.432 1.00 91.94 83 LYS A CA 1
ATOM 689 C C . LYS A 1 83 ? -10.732 -3.452 24.229 1.00 91.94 83 LYS A C 1
ATOM 691 O O . LYS A 1 83 ? -11.339 -4.053 25.105 1.00 91.94 83 LYS A O 1
ATOM 696 N N . LYS A 1 84 ? -11.014 -2.191 23.891 1.00 91.38 84 LYS A N 1
ATOM 697 C CA . LYS A 1 84 ? -12.037 -1.382 24.568 1.00 91.38 84 LYS A CA 1
ATOM 698 C C . LYS A 1 84 ? -13.456 -1.918 24.338 1.00 91.38 84 LYS A C 1
ATOM 700 O O . LYS A 1 84 ? -14.279 -1.875 25.244 1.00 91.38 84 LYS A O 1
ATOM 705 N N . GLU A 1 85 ? -13.745 -2.421 23.141 1.00 87.62 85 GLU A N 1
ATOM 706 C CA . GLU A 1 85 ? -15.009 -3.092 22.819 1.00 87.62 85 GLU A CA 1
ATOM 707 C C . GLU A 1 85 ? -15.165 -4.381 23.630 1.00 87.62 85 GLU A C 1
ATOM 709 O O . GLU A 1 85 ? -16.215 -4.584 24.230 1.00 87.62 85 GLU A O 1
ATOM 714 N N . ALA A 1 86 ? -14.118 -5.205 23.731 1.00 87.38 86 ALA A N 1
ATOM 715 C CA . ALA A 1 86 ? -14.141 -6.415 24.551 1.00 87.38 86 ALA A CA 1
ATOM 716 C C . ALA A 1 86 ? -14.358 -6.100 26.042 1.00 87.38 86 ALA A C 1
ATOM 718 O O . ALA A 1 86 ? -15.194 -6.732 26.683 1.00 87.38 86 ALA A O 1
ATOM 719 N N . GLU A 1 87 ? -13.669 -5.087 26.576 1.00 88.88 87 GLU A N 1
ATOM 720 C CA . GLU A 1 87 ? -13.881 -4.604 27.947 1.00 88.88 87 GLU A CA 1
ATOM 721 C C . GLU A 1 87 ? -15.333 -4.144 28.150 1.00 88.88 87 GLU A C 1
ATOM 723 O O . GLU A 1 87 ? -16.003 -4.625 29.062 1.00 88.88 87 GLU A O 1
ATOM 728 N N . ARG A 1 88 ? -15.867 -3.309 27.248 1.00 84.94 88 ARG A N 1
ATOM 729 C CA . ARG A 1 88 ? -17.262 -2.839 27.299 1.00 84.94 88 ARG A CA 1
ATOM 730 C C . ARG A 1 88 ? -18.270 -3.991 27.262 1.00 84.94 88 ARG A C 1
ATOM 732 O O . ARG A 1 88 ? -19.219 -3.992 28.040 1.00 84.94 88 ARG A O 1
ATOM 739 N N . MET A 1 89 ? -18.061 -4.975 26.389 1.00 82.06 89 MET A N 1
ATOM 740 C CA . MET A 1 89 ? -18.932 -6.151 26.292 1.00 82.06 89 MET A CA 1
ATOM 741 C C . MET A 1 89 ? -18.832 -7.047 27.529 1.00 82.06 89 MET A C 1
ATOM 743 O O . MET A 1 89 ? -19.820 -7.678 27.900 1.00 82.06 89 MET A O 1
ATOM 747 N N . SER A 1 90 ? -17.667 -7.105 28.181 1.00 83.44 90 SER A N 1
ATOM 748 C CA . SER A 1 90 ? -17.507 -7.856 29.429 1.00 83.44 90 SER A CA 1
ATOM 749 C C . SER A 1 90 ? -18.220 -7.195 30.612 1.00 83.44 90 SER A C 1
ATOM 751 O O . SER A 1 90 ? -18.739 -7.904 31.466 1.00 83.44 90 SER A O 1
ATOM 753 N N . THR A 1 91 ? -18.300 -5.860 30.638 1.00 85.31 91 THR A N 1
ATOM 754 C CA . THR A 1 91 ? -18.975 -5.103 31.706 1.00 85.31 91 THR A CA 1
ATOM 755 C C . THR A 1 91 ? -20.488 -4.971 31.521 1.00 85.31 91 THR A C 1
ATOM 757 O O . THR A 1 91 ? -21.171 -4.631 32.479 1.00 85.31 91 THR A O 1
ATOM 760 N N . MET A 1 92 ? -21.013 -5.200 30.313 1.00 80.62 92 MET A N 1
ATOM 761 C CA . MET A 1 92 ? -22.450 -5.087 30.029 1.00 80.62 92 MET A CA 1
ATOM 762 C C . MET A 1 92 ? -23.248 -6.273 30.576 1.00 80.62 92 MET A C 1
ATOM 764 O O . MET A 1 92 ? -22.828 -7.433 30.450 1.00 80.62 92 MET A O 1
ATOM 768 N N . THR A 1 93 ? -24.436 -5.981 31.101 1.00 85.00 93 THR A N 1
ATOM 769 C CA . THR A 1 93 ? -25.429 -6.996 31.486 1.00 85.00 93 THR A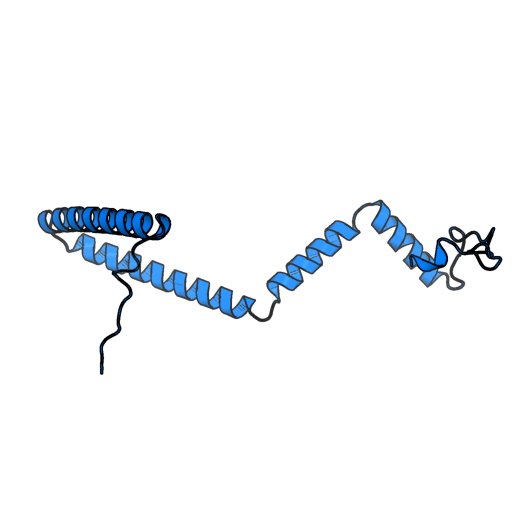 CA 1
ATOM 770 C C . THR A 1 93 ? -26.092 -7.615 30.247 1.00 85.00 93 THR A C 1
ATOM 772 O O . THR A 1 93 ? -25.956 -7.118 29.127 1.00 85.00 93 THR A O 1
ATOM 775 N N . GLU A 1 94 ? -26.785 -8.742 30.409 1.00 77.62 94 GLU A N 1
ATOM 776 C CA . GLU A 1 94 ? -27.406 -9.467 29.286 1.00 77.62 94 GLU A CA 1
ATOM 777 C C . GLU A 1 94 ? -28.483 -8.636 28.569 1.00 77.62 94 GLU A C 1
ATOM 779 O O . GLU A 1 94 ? -28.540 -8.631 27.340 1.00 77.62 94 GLU A O 1
ATOM 784 N N . GLU A 1 95 ? -29.254 -7.839 29.309 1.00 78.38 95 GLU A N 1
ATOM 785 C CA . GLU A 1 95 ? -30.253 -6.924 28.742 1.00 78.38 95 GLU A CA 1
ATOM 786 C C . GLU A 1 95 ? -29.618 -5.799 27.913 1.00 78.38 95 GLU A C 1
ATOM 788 O O . GLU A 1 95 ? -30.117 -5.428 26.849 1.00 78.38 95 GLU A O 1
ATOM 793 N N . GLU A 1 96 ? -28.490 -5.257 28.375 1.00 81.00 96 GLU A N 1
ATOM 794 C CA . GLU A 1 96 ? -27.748 -4.224 27.651 1.00 81.00 96 GLU A CA 1
ATOM 795 C C . GLU A 1 96 ? -27.115 -4.774 26.372 1.00 81.00 96 GLU A C 1
ATOM 797 O O . GLU A 1 96 ? -27.052 -4.067 25.364 1.00 81.00 96 GLU A O 1
ATOM 802 N N . LYS A 1 97 ? -26.691 -6.043 26.380 1.00 81.88 97 LYS A N 1
ATOM 803 C CA . LYS A 1 97 ? -26.182 -6.727 25.183 1.00 81.88 97 LYS A CA 1
ATOM 804 C C . LYS A 1 97 ? -27.272 -6.908 24.132 1.00 81.88 97 LYS A C 1
ATOM 806 O O . LYS A 1 97 ? -27.002 -6.651 22.962 1.00 81.88 97 LYS A O 1
ATOM 811 N N . ILE A 1 98 ? -28.484 -7.287 24.538 1.00 84.62 98 ILE A N 1
ATOM 812 C CA . ILE A 1 98 ? -29.629 -7.431 23.625 1.00 84.62 98 ILE A CA 1
ATOM 813 C C . ILE A 1 98 ? -29.963 -6.080 22.981 1.00 84.62 98 ILE A C 1
ATOM 815 O O . ILE A 1 98 ? -29.963 -5.970 21.757 1.00 84.62 98 ILE A O 1
ATOM 819 N N . LYS A 1 99 ? -30.098 -5.015 23.782 1.00 86.06 99 LYS A N 1
ATOM 820 C CA . LYS A 1 99 ? -30.340 -3.656 23.259 1.00 86.06 99 LYS A CA 1
ATOM 821 C C . LYS A 1 99 ? -29.211 -3.168 22.347 1.00 86.06 99 LYS A C 1
ATOM 823 O O . LYS A 1 99 ? -29.458 -2.479 21.361 1.00 86.06 99 LYS A O 1
ATOM 828 N N . ALA A 1 100 ? -27.960 -3.516 22.654 1.00 83.56 100 ALA A N 1
ATOM 829 C CA . ALA A 1 100 ? -26.826 -3.190 21.795 1.00 83.56 100 ALA A CA 1
ATOM 830 C C . ALA A 1 100 ? -26.871 -3.948 20.457 1.00 83.56 100 ALA A C 1
ATOM 832 O O . ALA A 1 100 ? -26.489 -3.382 19.432 1.00 83.56 100 ALA A O 1
ATOM 833 N N . MET A 1 101 ? -27.330 -5.202 20.442 1.00 86.69 101 MET A N 1
ATOM 834 C CA . MET A 1 101 ? -27.539 -5.965 19.208 1.00 86.69 101 MET A CA 1
ATOM 835 C C . MET A 1 101 ? -28.658 -5.361 18.359 1.00 86.69 101 MET A C 1
ATOM 837 O O . MET A 1 101 ? -28.411 -5.057 17.194 1.00 86.69 101 MET A O 1
ATOM 841 N N . GLU A 1 102 ? -29.818 -5.081 18.955 1.00 89.25 102 GLU A N 1
ATOM 842 C CA . GLU A 1 102 ? -30.950 -4.423 18.283 1.00 89.25 102 GLU A CA 1
ATOM 843 C C . GLU A 1 102 ? -30.539 -3.067 17.685 1.00 89.25 102 GLU A C 1
ATOM 845 O O . GLU A 1 102 ? -30.834 -2.758 16.529 1.00 89.25 102 GLU A O 1
ATOM 850 N N . LEU A 1 103 ? -29.772 -2.269 18.43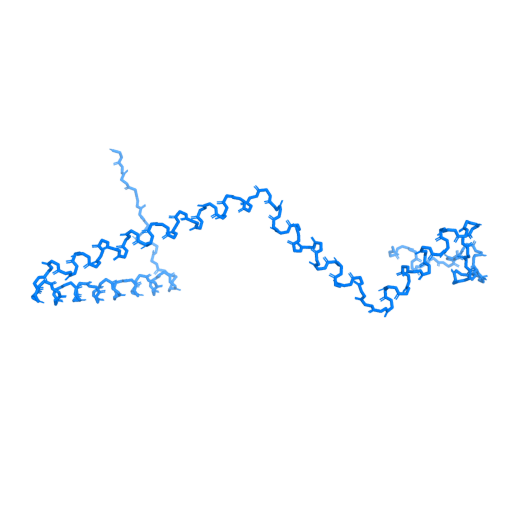7 1.00 90.56 103 LEU A N 1
ATOM 851 C CA . LEU A 1 103 ? -29.243 -0.996 17.949 1.00 90.56 103 LEU A CA 1
ATOM 852 C C . LEU A 1 103 ? -28.290 -1.190 16.760 1.00 90.56 103 LEU A C 1
ATOM 854 O O . LEU A 1 103 ? -28.342 -0.428 15.794 1.00 90.56 103 LEU A O 1
ATOM 858 N N . ASN A 1 104 ? -27.408 -2.191 16.815 1.00 89.00 104 ASN A N 1
ATOM 859 C CA . ASN A 1 104 ? -26.488 -2.485 15.717 1.00 89.00 104 ASN A CA 1
ATOM 860 C C . ASN A 1 104 ? -27.228 -2.960 14.456 1.00 89.00 104 ASN A C 1
ATOM 862 O O . ASN A 1 104 ? -26.824 -2.588 13.351 1.00 89.00 104 ASN A O 1
ATOM 866 N N . GLU A 1 105 ? -28.306 -3.730 14.606 1.00 92.06 105 GLU A N 1
ATOM 867 C CA . GLU A 1 105 ? -29.175 -4.145 13.499 1.00 92.06 105 GLU A CA 1
ATOM 868 C C . GLU A 1 105 ? -29.863 -2.941 12.851 1.00 92.06 105 GLU A C 1
ATOM 870 O O . GLU A 1 105 ? -29.767 -2.769 11.631 1.00 92.06 105 GLU A O 1
ATOM 875 N N . LEU A 1 106 ? -30.435 -2.042 13.657 1.00 92.62 106 LEU A N 1
ATOM 876 C CA . LEU A 1 106 ? -31.047 -0.807 13.163 1.00 92.62 106 LEU A CA 1
ATOM 877 C C . LEU A 1 106 ? -30.026 0.080 12.432 1.00 92.62 106 LEU A C 1
ATOM 879 O O . LEU A 1 106 ? -30.296 0.597 11.346 1.00 92.62 106 LEU A O 1
ATOM 883 N N . ILE A 1 107 ? -28.814 0.228 12.979 1.00 92.00 107 ILE A N 1
ATOM 884 C CA . ILE A 1 107 ? -27.727 0.972 12.322 1.00 92.00 107 ILE A CA 1
ATOM 885 C C . ILE A 1 107 ? -27.358 0.324 10.982 1.00 92.00 107 ILE A C 1
ATOM 887 O O . ILE A 1 107 ? -27.097 1.033 10.005 1.00 92.00 107 ILE A O 1
ATOM 891 N N . ALA A 1 108 ? -27.310 -1.007 10.913 1.00 91.31 108 ALA A N 1
ATOM 892 C CA . ALA A 1 108 ? -27.013 -1.717 9.675 1.00 91.31 108 ALA A CA 1
ATOM 893 C C . ALA A 1 108 ? -28.111 -1.502 8.622 1.00 91.31 108 ALA A C 1
ATOM 895 O O . ALA A 1 108 ? -27.790 -1.282 7.452 1.00 91.31 108 ALA A O 1
ATOM 896 N N . GLU A 1 109 ? -29.380 -1.507 9.025 1.00 91.06 109 GLU A N 1
ATOM 897 C CA . GLU A 1 109 ? -30.511 -1.210 8.144 1.00 91.06 109 GLU A CA 1
ATOM 898 C C . GLU A 1 109 ? -30.455 0.228 7.610 1.00 91.06 109 GLU A C 1
ATOM 900 O O . GLU A 1 109 ? -30.537 0.437 6.397 1.00 91.06 109 GLU A O 1
ATOM 905 N N . VAL A 1 110 ? -30.200 1.215 8.475 1.00 91.69 110 VAL A N 1
ATOM 906 C CA . VAL A 1 110 ? -30.031 2.620 8.065 1.00 91.69 110 VAL A CA 1
ATOM 907 C C . VAL A 1 110 ? -28.852 2.774 7.105 1.00 91.69 110 VAL A C 1
ATOM 909 O O . VAL A 1 110 ? -28.975 3.450 6.085 1.00 91.69 110 VAL A O 1
ATOM 912 N N . ARG A 1 111 ? -27.717 2.112 7.365 1.00 89.94 111 ARG A N 1
ATOM 913 C CA . ARG A 1 111 ? -26.567 2.131 6.443 1.00 89.94 111 ARG A CA 1
ATOM 914 C C . ARG A 1 111 ? -26.916 1.531 5.086 1.00 89.94 111 ARG A C 1
ATOM 916 O O . ARG A 1 111 ? -26.551 2.124 4.074 1.00 89.94 111 ARG A O 1
ATOM 923 N N . LYS A 1 112 ? -27.639 0.407 5.049 1.00 88.12 112 LYS A N 1
ATOM 924 C CA . LYS A 1 112 ? -28.118 -0.198 3.794 1.00 88.12 112 LYS A CA 1
ATOM 925 C C . LYS A 1 112 ? -29.067 0.742 3.055 1.00 88.12 112 LYS A C 1
ATOM 927 O O . LYS A 1 112 ? -28.906 0.934 1.855 1.00 88.12 112 LYS A O 1
ATOM 932 N N . ARG A 1 113 ? -30.007 1.375 3.763 1.00 86.69 113 ARG A N 1
ATOM 933 C CA . ARG A 1 113 ? -30.934 2.357 3.184 1.00 86.69 113 ARG A CA 1
ATOM 934 C C . ARG A 1 113 ? -30.194 3.569 2.624 1.00 86.69 113 ARG A C 1
ATOM 936 O O . ARG A 1 113 ? -30.490 3.985 1.511 1.00 86.69 113 ARG A O 1
ATOM 943 N N . ASN A 1 114 ? -29.205 4.095 3.343 1.00 84.44 114 ASN A N 1
ATOM 944 C CA . ASN A 1 114 ? -28.387 5.219 2.884 1.00 84.44 114 ASN A CA 1
ATOM 945 C C . ASN A 1 114 ? -27.532 4.841 1.672 1.00 84.44 114 ASN A C 1
ATOM 947 O O . ASN A 1 114 ? -27.442 5.619 0.730 1.00 84.44 114 ASN A O 1
ATOM 951 N N . GLN A 1 115 ? -26.951 3.639 1.654 1.00 83.88 115 GLN A N 1
ATOM 952 C CA . GLN A 1 115 ? -26.225 3.132 0.487 1.00 83.88 115 GLN A CA 1
ATOM 953 C C . GLN A 1 115 ? -27.151 2.941 -0.720 1.00 83.88 115 GLN A C 1
ATOM 955 O O . GLN A 1 115 ? -26.775 3.308 -1.828 1.00 83.88 115 GLN A O 1
ATOM 960 N N . ALA A 1 116 ? -28.369 2.431 -0.516 1.00 80.69 116 ALA A N 1
ATOM 961 C CA . ALA A 1 116 ? -29.364 2.281 -1.575 1.00 80.69 116 ALA A CA 1
ATOM 962 C C . ALA A 1 116 ? -29.848 3.639 -2.113 1.00 80.69 116 ALA A C 1
ATOM 964 O O . ALA A 1 116 ? -29.950 3.808 -3.324 1.00 80.69 116 ALA A O 1
ATOM 965 N N . LYS A 1 117 ? -30.073 4.627 -1.235 1.00 75.81 117 LYS A N 1
ATOM 966 C CA . LYS A 1 117 ? -30.383 6.014 -1.619 1.00 75.81 117 LYS A CA 1
ATOM 967 C C . LYS A 1 117 ? -29.231 6.669 -2.391 1.00 75.81 117 LYS A C 1
ATOM 969 O O . LYS A 1 117 ? -29.461 7.278 -3.428 1.00 75.81 117 LYS A O 1
ATOM 974 N N . ALA A 1 118 ? -27.991 6.485 -1.934 1.00 70.12 118 ALA A N 1
ATOM 975 C CA . ALA A 1 118 ? -26.802 7.015 -2.601 1.00 70.12 118 ALA A CA 1
ATOM 976 C C . ALA A 1 118 ? -26.544 6.356 -3.970 1.00 70.12 118 ALA A C 1
ATOM 978 O O . ALA A 1 118 ? -26.146 7.035 -4.912 1.00 70.12 118 ALA A O 1
ATOM 979 N N . ALA A 1 119 ? -26.797 5.050 -4.106 1.00 66.31 119 ALA A N 1
ATOM 980 C CA . ALA A 1 119 ? -26.668 4.324 -5.371 1.00 66.31 119 ALA A CA 1
ATOM 981 C C . ALA A 1 119 ? -27.846 4.570 -6.336 1.00 66.31 119 ALA A C 1
ATOM 983 O O . ALA A 1 119 ? -27.680 4.444 -7.547 1.00 66.31 119 ALA A O 1
ATOM 984 N N . GLY A 1 120 ? -29.023 4.924 -5.809 1.00 60.78 120 GLY A N 1
ATOM 985 C CA . GLY A 1 120 ? -30.259 5.164 -6.560 1.00 60.78 120 GLY A CA 1
ATOM 986 C C . GLY A 1 120 ? -30.355 6.528 -7.248 1.00 60.78 120 GLY A C 1
ATOM 987 O O . GLY A 1 120 ? -31.301 6.744 -7.998 1.00 60.78 120 GLY A O 1
ATOM 988 N N . GLY A 1 121 ? -29.390 7.430 -7.035 1.00 58.00 121 GLY A N 1
ATOM 989 C CA . GLY A 1 121 ? -29.195 8.625 -7.856 1.00 58.00 121 GLY A CA 1
ATOM 990 C C . GLY A 1 121 ? -30.446 9.479 -8.072 1.00 58.00 121 GLY A C 1
ATOM 991 O O . GLY A 1 121 ? -30.833 9.671 -9.220 1.00 58.00 121 GLY A O 1
ATOM 992 N N . LYS A 1 122 ? -31.074 9.977 -7.000 1.00 53.66 122 LYS A N 1
ATOM 993 C CA . LYS A 1 122 ? -31.972 11.150 -6.979 1.00 53.66 122 LYS A CA 1
ATOM 994 C C . LYS A 1 122 ? -32.566 11.294 -5.581 1.00 53.66 122 LYS A C 1
ATOM 996 O O . LYS A 1 122 ? -33.444 10.530 -5.228 1.00 53.66 122 LYS A O 1
ATOM 1001 N N . ASP A 1 123 ? -32.078 12.277 -4.841 1.00 50.44 123 ASP A N 1
ATOM 1002 C CA . ASP A 1 123 ? -32.916 13.223 -4.106 1.00 50.44 123 ASP A CA 1
ATOM 1003 C C . ASP A 1 123 ? -32.092 14.511 -4.033 1.00 50.44 123 ASP A C 1
ATOM 1005 O O . ASP A 1 123 ? -31.165 14.648 -3.243 1.00 50.44 123 ASP A O 1
ATOM 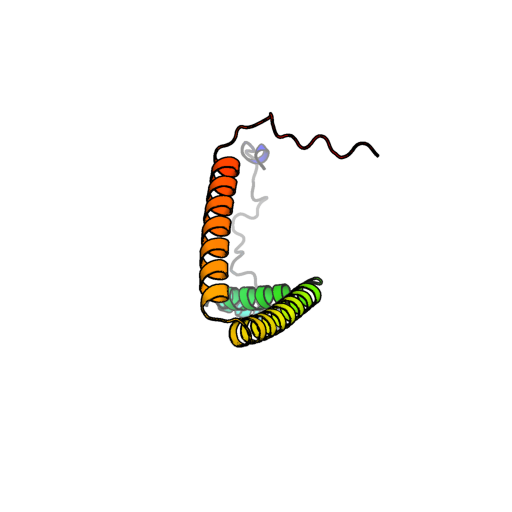1009 N N . LYS A 1 124 ? -32.380 15.424 -4.966 1.00 52.97 124 LYS A N 1
ATOM 1010 C CA . LYS A 1 124 ? -31.867 16.804 -4.996 1.00 52.97 124 LYS A CA 1
ATOM 1011 C C . LYS A 1 124 ? -32.553 17.693 -3.940 1.00 52.97 124 LYS A C 1
ATOM 1013 O O . LYS A 1 124 ? -32.408 18.903 -3.993 1.00 52.97 124 LYS A O 1
ATOM 1018 N N . GLU A 1 125 ? -33.339 17.105 -3.038 1.00 52.12 125 GLU A N 1
ATOM 1019 C CA . GLU A 1 125 ? -34.126 17.825 -2.027 1.00 52.12 125 GLU A CA 1
ATOM 1020 C C . GLU A 1 125 ? -33.498 17.768 -0.624 1.00 52.12 125 GLU A C 1
ATOM 1022 O O . GLU A 1 125 ? -33.841 18.590 0.213 1.00 52.12 125 GLU A O 1
ATOM 1027 N N . ASP A 1 126 ? -32.520 16.882 -0.390 1.00 56.22 126 ASP A N 1
ATOM 1028 C CA . ASP A 1 126 ? -31.711 16.844 0.842 1.00 56.22 126 ASP A CA 1
ATOM 1029 C C . ASP A 1 126 ? -30.292 17.405 0.587 1.00 56.22 126 ASP A C 1
ATOM 1031 O O . ASP A 1 126 ? -29.292 16.908 1.118 1.00 56.22 126 ASP A O 1
ATOM 1035 N N . GLU A 1 127 ? -30.165 18.409 -0.288 1.00 57.56 127 GLU A N 1
ATOM 1036 C CA . GLU A 1 127 ? -28.918 19.162 -0.426 1.00 57.56 127 GLU A CA 1
ATOM 1037 C C . GLU A 1 127 ? -28.729 19.961 0.869 1.00 57.56 127 GLU A C 1
ATOM 1039 O O . GLU A 1 127 ? -29.470 20.888 1.161 1.00 57.56 127 GLU A O 1
ATOM 1044 N N . PHE A 1 128 ? -27.800 19.510 1.713 1.00 70.19 128 PHE A N 1
ATOM 1045 C CA . PHE A 1 128 ? -27.491 20.102 3.012 1.00 70.19 128 PHE A CA 1
ATOM 1046 C C . PHE A 1 128 ? -27.152 21.595 2.851 1.00 70.19 128 PHE A C 1
ATOM 1048 O O . PHE A 1 128 ? -26.025 21.933 2.491 1.00 70.19 128 PHE A O 1
ATOM 1055 N N . GLU A 1 129 ? -28.111 22.478 3.142 1.00 69.69 129 GLU A N 1
ATOM 1056 C CA . GLU A 1 129 ? -28.008 23.943 2.986 1.00 69.69 129 GLU A CA 1
ATOM 1057 C C . GLU A 1 129 ? -27.087 24.629 4.016 1.00 69.69 129 GLU A C 1
ATOM 1059 O O . GLU A 1 129 ? -27.127 25.842 4.173 1.00 69.69 129 GLU A O 1
ATOM 1064 N N . GLY A 1 130 ? -26.205 23.883 4.689 1.00 77.06 130 GLY A N 1
ATOM 1065 C CA . GLY A 1 130 ? -25.279 24.435 5.677 1.00 77.06 130 GLY A CA 1
ATOM 1066 C C . GLY A 1 130 ? -25.982 24.985 6.922 1.00 77.06 130 GLY A C 1
ATOM 1067 O O . GLY A 1 130 ? -27.184 25.222 6.952 1.00 77.06 130 GLY A O 1
ATOM 1068 N N . PHE A 1 131 ? -25.226 25.145 8.004 1.00 74.06 131 PHE A N 1
ATOM 1069 C CA . PHE A 1 131 ? -25.672 26.009 9.091 1.00 74.06 131 PHE A CA 1
ATOM 1070 C C . PHE A 1 131 ? -25.256 27.423 8.695 1.00 74.06 131 PHE A C 1
ATOM 1072 O O . PHE A 1 131 ? -24.055 27.673 8.577 1.00 74.06 131 PHE A O 1
ATOM 1079 N N . ASP A 1 132 ? -26.226 28.301 8.435 1.00 60.78 132 ASP A N 1
ATOM 1080 C CA . ASP A 1 132 ? -25.976 29.743 8.493 1.00 60.78 132 ASP A CA 1
ATOM 1081 C C . ASP A 1 132 ? -25.380 30.061 9.879 1.00 60.78 132 ASP A C 1
ATOM 1083 O O . ASP A 1 132 ? -25.852 29.524 10.885 1.00 60.78 132 ASP A O 1
ATOM 1087 N N . ASP A 1 133 ? -24.296 30.846 9.879 1.00 56.53 133 ASP A N 1
ATOM 1088 C CA . ASP A 1 133 ? -23.398 31.164 11.011 1.00 56.53 133 ASP A CA 1
ATOM 1089 C C . ASP A 1 133 ? -24.122 31.572 12.313 1.00 56.53 133 ASP A C 1
ATOM 1091 O O . ASP A 1 133 ? -25.023 32.445 12.258 1.00 56.53 133 ASP A O 1
#

Organism: Colletotrichum gloeosporioides (strain Cg-14) (NCBI:txid1237896)